Protein AF-A0A962C6Z3-F1 (afdb_monome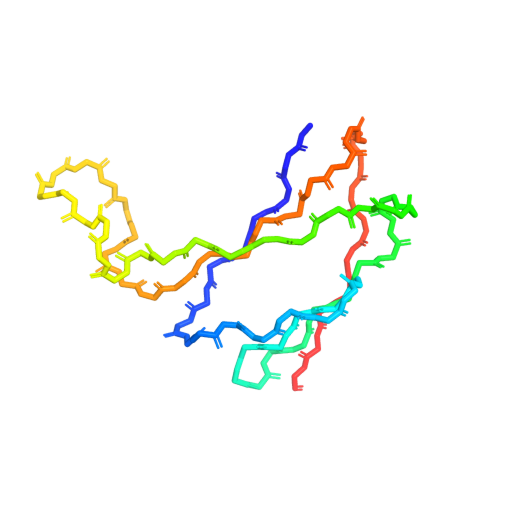r)

Secondary structure (DSSP, 8-state):
--EEEEESSPPEEETTEEEETTEEEEEEESTTPEEEEEESTTT--TTT-S--SSEEEEEESS-S--EEEEE-

pLDDT: mean 86.56, std 13.19, range [54.72, 97.69]

Foldseek 3Di:
DKDKDFAQADWDDDQQWIDGPQKIKGWPPDDRWDKDKDFLCPVDDPPDDDQNHGMMIITGDPDPDTDMDIGD

Solvent-accessible surface area (backbone atoms only — not comparable to full-atom values): 4298 Å² total; per-residue (Å²): 97,73,51,74,48,80,38,83,43,78,65,52,74,58,79,53,33,38,36,35,84,67,42,38,39,36,61,71,30,51,85,82,36,46,67,48,77,45,68,24,69,84,60,61,58,94,92,77,69,98,58,76,58,27,25,33,41,40,40,38,60,87,39,93,63,75,41,70,49,79,48,112

Structure (mmCIF, N/CA/C/O backbone):
data_AF-A0A962C6Z3-F1
#
_entry.id   AF-A0A962C6Z3-F1
#
loop_
_atom_site.group_PDB
_atom_site.id
_atom_site.type_symbol
_atom_site.label_atom_id
_atom_site.label_alt_id
_atom_site.label_comp_id
_atom_site.label_asym_id
_atom_site.label_entity_id
_atom_site.label_seq_id
_atom_site.pdbx_PDB_ins_code
_atom_site.Cartn_x
_atom_site.Cartn_y
_atom_site.Cartn_z
_atom_site.occupancy
_atom_site.B_iso_or_equiv
_atom_site.auth_seq_id
_atom_site.auth_comp_id
_atom_site.auth_asym_id
_atom_site.auth_atom_id
_atom_site.pdbx_PDB_model_num
ATOM 1 N N . ALA A 1 1 ? 2.869 12.016 9.847 1.00 83.75 1 ALA A N 1
ATOM 2 C CA . ALA A 1 1 ? 3.798 10.906 9.544 1.00 83.75 1 ALA A CA 1
ATOM 3 C C . ALA A 1 1 ? 3.346 10.191 8.270 1.00 83.75 1 ALA A C 1
ATOM 5 O O . ALA A 1 1 ? 2.192 10.369 7.887 1.00 83.75 1 ALA A O 1
ATOM 6 N N . VAL A 1 2 ? 4.217 9.410 7.627 1.00 89.19 2 VAL A N 1
ATOM 7 C CA . VAL A 1 2 ? 3.890 8.545 6.476 1.00 89.19 2 VAL A CA 1
ATOM 8 C C . VAL A 1 2 ? 4.475 7.165 6.763 1.00 89.19 2 VAL A C 1
ATOM 10 O O . VAL A 1 2 ? 5.614 7.081 7.220 1.00 89.19 2 VAL A O 1
ATOM 13 N N . PHE A 1 3 ? 3.704 6.104 6.537 1.00 91.19 3 PHE A N 1
ATOM 14 C CA . PHE A 1 3 ? 4.213 4.732 6.576 1.00 91.19 3 PHE A CA 1
ATOM 15 C C . PHE A 1 3 ? 4.568 4.297 5.154 1.00 91.19 3 PHE A C 1
ATOM 17 O O . PHE A 1 3 ? 3.782 4.518 4.235 1.00 91.19 3 PHE A O 1
ATOM 24 N N . GLN A 1 4 ? 5.753 3.716 4.970 1.00 93.06 4 GLN A N 1
ATOM 25 C CA . GLN A 1 4 ? 6.309 3.437 3.646 1.00 93.06 4 GLN A CA 1
ATOM 26 C C . GLN A 1 4 ? 6.787 1.992 3.551 1.00 93.06 4 GLN A C 1
ATOM 28 O O . GLN A 1 4 ? 7.447 1.496 4.464 1.00 93.06 4 GLN A O 1
ATOM 33 N N . VAL A 1 5 ? 6.485 1.334 2.432 1.00 92.12 5 VAL A N 1
ATOM 34 C CA . VAL A 1 5 ? 6.929 -0.036 2.140 1.00 92.12 5 VAL A CA 1
ATOM 35 C C . VAL A 1 5 ? 7.477 -0.099 0.728 1.00 92.12 5 VAL A C 1
ATOM 37 O O . VAL A 1 5 ? 6.780 0.249 -0.221 1.00 92.12 5 VAL A O 1
ATOM 40 N N . ASN A 1 6 ? 8.704 -0.586 0.579 1.00 92.06 6 ASN A N 1
ATOM 41 C CA . ASN A 1 6 ? 9.282 -0.845 -0.733 1.00 92.06 6 ASN A CA 1
ATOM 42 C C . ASN A 1 6 ? 8.941 -2.267 -1.195 1.00 92.06 6 ASN A C 1
ATOM 44 O O . ASN A 1 6 ? 9.045 -3.218 -0.420 1.00 92.06 6 ASN A O 1
ATOM 48 N N . VAL A 1 7 ? 8.551 -2.414 -2.459 1.00 91.38 7 VAL A N 1
ATOM 49 C CA . VAL A 1 7 ? 8.117 -3.673 -3.071 1.00 91.38 7 VAL A CA 1
ATOM 50 C C . VAL A 1 7 ? 8.770 -3.857 -4.449 1.00 91.38 7 VAL A C 1
ATOM 52 O O . VAL A 1 7 ? 8.993 -2.879 -5.162 1.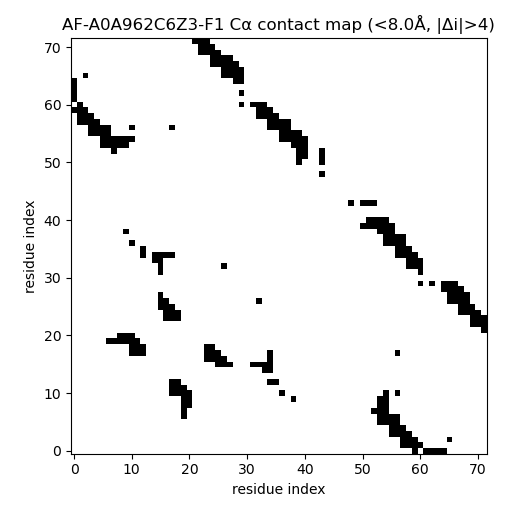00 91.38 7 VAL A O 1
ATOM 55 N N . PRO A 1 8 ? 9.097 -5.095 -4.862 1.00 90.19 8 PRO A N 1
ATOM 56 C CA . PRO A 1 8 ? 9.846 -5.333 -6.101 1.00 90.19 8 PRO A CA 1
ATOM 57 C C . PRO A 1 8 ? 8.990 -5.235 -7.372 1.00 90.19 8 PRO A C 1
ATOM 59 O O . PRO A 1 8 ? 9.529 -5.116 -8.467 1.00 90.19 8 PRO A O 1
ATOM 62 N N . VAL A 1 9 ? 7.663 -5.300 -7.244 1.00 92.06 9 VAL A N 1
ATOM 63 C CA . VAL A 1 9 ? 6.713 -5.325 -8.365 1.00 92.06 9 VAL A CA 1
ATOM 64 C C . VAL A 1 9 ? 5.650 -4.249 -8.198 1.00 92.06 9 VAL A C 1
ATOM 66 O O . VAL A 1 9 ? 5.388 -3.807 -7.080 1.00 92.06 9 VAL A O 1
ATOM 69 N N . GLN A 1 10 ? 5.028 -3.845 -9.306 1.00 94.25 10 GLN A N 1
ATOM 70 C CA . GLN A 1 10 ? 4.015 -2.794 -9.301 1.00 94.25 10 GLN A CA 1
ATOM 71 C C . GLN A 1 10 ? 2.830 -3.168 -8.395 1.00 94.25 10 GLN A C 1
ATOM 73 O O . GLN A 1 10 ? 2.216 -4.217 -8.611 1.00 94.25 10 GLN A O 1
ATOM 78 N N . PRO A 1 11 ? 2.484 -2.328 -7.404 1.00 96.00 11 PRO A N 1
ATOM 79 C CA . PRO A 1 11 ? 1.323 -2.562 -6.567 1.00 96.00 11 PRO A CA 1
ATOM 80 C C . PRO A 1 11 ? 0.024 -2.207 -7.299 1.00 96.00 11 PRO A C 1
ATOM 82 O O . PRO A 1 11 ? -0.071 -1.180 -7.974 1.00 96.00 11 PRO A O 1
ATOM 85 N N . VAL A 1 12 ? -1.011 -3.015 -7.091 1.00 97.50 12 VAL A N 1
ATOM 86 C CA . VAL A 1 12 ? -2.401 -2.679 -7.417 1.00 97.50 12 VAL A CA 1
ATOM 87 C C . VAL A 1 12 ? -3.067 -2.164 -6.147 1.00 97.50 12 VAL A C 1
ATOM 89 O O . VAL A 1 12 ? -3.133 -2.883 -5.151 1.00 97.50 12 VAL A O 1
ATOM 92 N N . ILE A 1 13 ? -3.546 -0.920 -6.172 1.00 96.75 13 ILE A N 1
ATOM 93 C CA . ILE A 1 13 ? -4.197 -0.266 -5.029 1.00 96.75 13 ILE A CA 1
ATOM 94 C C . ILE A 1 13 ? -5.710 -0.257 -5.250 1.00 96.75 13 ILE A C 1
ATOM 96 O O . ILE A 1 13 ? -6.181 0.174 -6.302 1.00 96.75 13 ILE A O 1
ATOM 100 N N . ASN A 1 14 ? -6.465 -0.699 -4.245 1.00 95.69 14 ASN A N 1
ATOM 101 C CA . ASN A 1 14 ? -7.922 -0.639 -4.231 1.00 95.69 14 ASN A CA 1
ATOM 102 C C . ASN A 1 14 ? -8.418 -0.204 -2.845 1.00 95.69 14 ASN A C 1
ATOM 104 O O . ASN A 1 14 ? -8.393 -0.978 -1.888 1.00 95.69 14 ASN A O 1
ATOM 108 N N . GLY A 1 15 ? -8.861 1.049 -2.731 1.00 94.00 15 GLY A N 1
ATOM 109 C CA . GLY A 1 15 ? -9.316 1.614 -1.461 1.00 94.00 15 GLY A CA 1
ATOM 110 C C . GLY A 1 15 ? -8.204 1.632 -0.409 1.00 94.00 15 GLY A C 1
ATOM 111 O O . GLY A 1 15 ? -7.198 2.315 -0.584 1.00 94.00 15 GLY A O 1
ATOM 112 N N . ASN A 1 16 ? -8.400 0.891 0.686 1.00 94.69 16 ASN A N 1
ATOM 113 C CA . ASN A 1 16 ? -7.450 0.765 1.796 1.00 94.69 16 ASN A CA 1
ATOM 114 C C . ASN A 1 16 ? -6.543 -0.479 1.698 1.00 94.69 16 ASN A C 1
ATOM 116 O O . ASN A 1 16 ? -5.873 -0.820 2.677 1.00 94.69 16 ASN A O 1
ATOM 120 N N . GLU A 1 17 ? -6.521 -1.155 0.548 1.00 96.38 17 GLU A N 1
ATOM 121 C CA . GLU A 1 17 ? -5.667 -2.314 0.289 1.00 96.38 17 GLU A CA 1
ATOM 122 C C . GLU A 1 17 ? -4.689 -2.066 -0.864 1.00 96.38 17 GLU A C 1
ATOM 124 O O . GLU A 1 17 ? -4.995 -1.365 -1.832 1.00 96.38 17 GLU A O 1
ATOM 129 N N . ALA A 1 18 ? -3.511 -2.682 -0.770 1.00 97.44 18 ALA A N 1
ATOM 130 C CA . ALA A 1 18 ? -2.520 -2.737 -1.837 1.00 97.44 18 ALA A CA 1
ATOM 131 C C . ALA A 1 18 ? -1.977 -4.165 -1.986 1.00 97.44 18 ALA A C 1
ATOM 133 O O . ALA A 1 18 ? -1.657 -4.819 -0.993 1.00 97.44 18 ALA A O 1
ATOM 134 N N . ILE A 1 19 ? -1.857 -4.643 -3.224 1.00 97.69 19 ILE A N 1
ATOM 135 C CA . ILE A 1 19 ? -1.310 -5.968 -3.546 1.00 9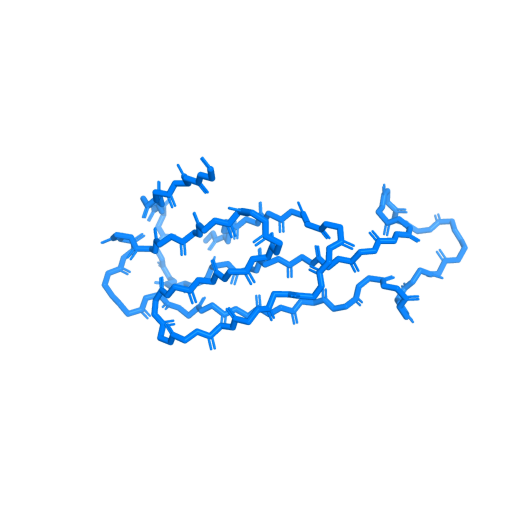7.69 19 ILE A CA 1
ATOM 136 C C . ILE A 1 19 ? -0.081 -5.794 -4.431 1.00 97.69 19 ILE A C 1
ATOM 138 O O . ILE A 1 19 ? -0.183 -5.189 -5.493 1.00 97.69 19 ILE A O 1
ATOM 142 N N . ALA A 1 20 ? 1.061 -6.346 -4.020 1.00 95.94 20 ALA A N 1
ATOM 143 C CA . ALA A 1 20 ? 2.311 -6.343 -4.776 1.00 95.94 20 ALA A CA 1
ATOM 144 C C . ALA A 1 20 ? 2.920 -7.754 -4.797 1.00 95.94 20 ALA A C 1
ATOM 146 O O . ALA A 1 20 ? 3.594 -8.180 -3.857 1.00 95.94 20 ALA A O 1
ATOM 147 N N . GLY A 1 21 ? 2.684 -8.497 -5.880 1.00 94.38 21 GLY A N 1
ATOM 148 C CA . GLY A 1 21 ? 3.095 -9.900 -5.966 1.00 94.38 21 GLY A CA 1
ATOM 149 C C . GLY A 1 21 ? 2.333 -10.743 -4.943 1.00 94.38 21 GLY A C 1
ATOM 150 O O . GLY A 1 21 ? 1.107 -10.733 -4.948 1.00 94.38 21 GLY A O 1
ATOM 151 N N . ALA A 1 22 ? 3.054 -11.447 -4.066 1.00 94.88 22 ALA A N 1
ATOM 152 C CA . ALA A 1 22 ? 2.450 -12.192 -2.958 1.00 94.88 22 ALA A CA 1
ATOM 153 C C . ALA A 1 22 ? 2.084 -11.299 -1.759 1.00 94.88 22 ALA A C 1
ATOM 155 O O . ALA A 1 22 ? 1.258 -11.685 -0.942 1.00 94.88 22 ALA A O 1
ATOM 156 N N . LEU A 1 23 ? 2.667 -10.099 -1.644 1.00 95.94 23 LEU A N 1
ATOM 157 C CA . LEU A 1 23 ? 2.380 -9.213 -0.522 1.00 95.94 23 LEU A CA 1
ATOM 158 C C . LEU A 1 23 ? 0.985 -8.602 -0.672 1.00 95.94 23 LEU A C 1
ATOM 160 O O . LEU A 1 23 ? 0.713 -7.891 -1.641 1.00 95.94 23 LEU A O 1
ATOM 164 N N . ARG A 1 24 ? 0.146 -8.786 0.344 1.00 97.25 24 ARG A N 1
ATOM 165 C CA . ARG A 1 24 ? -1.087 -8.030 0.556 1.00 97.25 24 ARG A CA 1
ATOM 166 C C . ARG A 1 24 ? -0.945 -7.144 1.789 1.00 97.25 24 ARG A C 1
ATOM 168 O O . ARG A 1 24 ? -0.658 -7.625 2.884 1.00 97.25 24 ARG A O 1
ATOM 175 N N . LEU A 1 25 ? -1.180 -5.851 1.593 1.00 97.00 25 LEU A N 1
ATOM 176 C CA . LEU A 1 25 ? -1.199 -4.817 2.620 1.00 97.00 25 LEU A CA 1
ATOM 177 C C . LEU A 1 25 ? -2.629 -4.308 2.795 1.00 97.00 25 LEU A C 1
ATOM 179 O O . LEU A 1 25 ? -3.276 -3.943 1.814 1.00 97.00 25 LEU A O 1
ATOM 183 N N . ARG A 1 26 ? -3.101 -4.223 4.042 1.00 97.00 26 ARG A N 1
ATOM 184 C CA . ARG A 1 26 ? -4.381 -3.592 4.396 1.00 97.00 26 ARG A CA 1
ATOM 185 C C . ARG A 1 26 ? -4.181 -2.545 5.481 1.00 97.00 26 ARG A C 1
ATOM 187 O O . ARG A 1 26 ? -3.593 -2.830 6.523 1.00 97.00 26 ARG A O 1
ATOM 194 N N . VAL A 1 27 ? -4.698 -1.338 5.263 1.00 95.75 27 VAL A N 1
ATOM 195 C CA . VAL A 1 27 ? -4.670 -0.275 6.274 1.00 95.75 27 VAL A CA 1
ATOM 196 C C . VAL A 1 27 ? -5.870 -0.426 7.206 1.00 95.75 27 VAL A C 1
ATOM 198 O O . VAL A 1 27 ? -7.021 -0.378 6.768 1.00 95.75 27 VAL A O 1
ATOM 201 N N . LEU A 1 28 ? -5.584 -0.608 8.496 1.00 95.50 28 LEU A N 1
ATOM 202 C CA . LEU A 1 28 ? -6.573 -0.735 9.569 1.00 95.50 28 LEU A CA 1
ATOM 203 C C . LEU A 1 28 ? -6.834 0.609 10.263 1.00 95.50 28 LEU A C 1
ATOM 205 O O . LEU A 1 28 ? -7.958 0.873 10.683 1.00 95.50 28 LEU A O 1
ATOM 209 N N . ALA A 1 29 ? -5.809 1.461 10.386 1.00 93.94 29 ALA A N 1
ATOM 210 C CA . ALA A 1 29 ? -5.930 2.813 10.930 1.00 93.94 29 ALA A CA 1
ATOM 211 C C . ALA A 1 29 ? -4.854 3.765 10.357 1.00 93.94 29 ALA A C 1
ATOM 213 O O . ALA A 1 29 ? -3.736 3.309 10.097 1.00 93.94 29 ALA A O 1
ATOM 214 N N . PRO A 1 30 ? -5.146 5.075 10.223 1.00 91.88 30 PRO A N 1
ATOM 215 C CA . PRO A 1 30 ? -6.447 5.707 10.467 1.00 91.88 30 PRO A CA 1
ATOM 216 C C . PRO A 1 30 ? -7.493 5.305 9.414 1.00 91.88 30 PRO A C 1
ATOM 218 O O . PRO A 1 30 ? -7.155 4.972 8.277 1.00 91.88 30 PRO A O 1
ATOM 221 N N . ALA A 1 31 ? -8.774 5.341 9.792 1.00 86.38 31 ALA A N 1
ATOM 222 C CA . ALA A 1 31 ? -9.857 5.197 8.824 1.00 86.38 31 ALA A CA 1
ATOM 223 C C . ALA A 1 31 ? -9.786 6.370 7.830 1.00 86.38 31 ALA A C 1
ATOM 225 O O . ALA A 1 31 ? -9.735 7.526 8.245 1.00 86.38 31 ALA A O 1
ATOM 226 N N . GLY A 1 32 ? -9.735 6.074 6.530 1.00 85.56 32 GLY A N 1
ATOM 227 C CA . GLY A 1 32 ? -9.564 7.090 5.485 1.00 85.56 32 GLY A CA 1
ATOM 228 C C . GLY A 1 32 ? -8.111 7.439 5.147 1.00 85.56 32 GLY A C 1
ATOM 229 O O . GLY A 1 32 ? -7.875 8.438 4.473 1.00 85.56 32 GLY A O 1
ATOM 230 N N . ALA A 1 33 ? -7.136 6.635 5.584 1.00 92.00 33 ALA A N 1
ATOM 231 C CA . ALA A 1 33 ? -5.781 6.736 5.054 1.00 92.00 33 ALA A CA 1
ATOM 232 C C . ALA A 1 33 ? -5.772 6.574 3.521 1.00 92.00 33 ALA A C 1
ATOM 234 O O . ALA A 1 33 ? -6.441 5.700 2.968 1.00 92.00 33 ALA A O 1
ATOM 235 N N . SER A 1 34 ? -4.976 7.400 2.852 1.00 94.06 34 SER A N 1
ATOM 236 C CA . SER A 1 34 ? -4.715 7.339 1.422 1.00 94.06 34 SER A CA 1
ATOM 237 C C . SER A 1 34 ? -3.507 6.451 1.144 1.00 94.06 34 SER A C 1
ATOM 239 O O . SER A 1 34 ? -2.440 6.637 1.738 1.00 94.06 34 SER A O 1
ATOM 241 N N . LEU A 1 35 ? -3.674 5.534 0.194 1.00 95.75 35 LEU A N 1
ATOM 242 C CA . LEU A 1 35 ? -2.612 4.716 -0.381 1.00 95.75 35 LEU A CA 1
ATOM 243 C C . LEU A 1 35 ? -2.168 5.308 -1.717 1.00 95.75 35 LEU A C 1
ATOM 245 O O . LEU A 1 35 ? -2.994 5.676 -2.550 1.00 95.75 35 LEU A O 1
ATOM 249 N N . SER A 1 36 ? -0.861 5.370 -1.935 1.00 95.69 36 SER A N 1
ATOM 250 C CA . SER A 1 36 ? -0.278 5.754 -3.222 1.00 95.69 36 SER A CA 1
ATOM 251 C C . SER A 1 36 ? 0.958 4.918 -3.522 1.00 95.69 36 SER A C 1
ATOM 253 O O . SER A 1 36 ? 1.557 4.346 -2.612 1.00 95.69 36 SER A O 1
ATOM 255 N N . ALA A 1 37 ? 1.316 4.824 -4.801 1.00 94.00 37 ALA A N 1
ATOM 256 C CA . ALA A 1 37 ? 2.499 4.113 -5.254 1.00 94.00 37 ALA A CA 1
ATOM 257 C C . ALA A 1 37 ? 3.448 5.073 -5.968 1.00 94.00 37 ALA A C 1
ATOM 259 O O . ALA A 1 37 ? 3.033 5.846 -6.832 1.00 94.00 37 ALA A O 1
ATOM 260 N N . LEU A 1 38 ? 4.723 4.996 -5.614 1.00 90.94 38 LEU A N 1
ATOM 261 C CA . LEU A 1 38 ? 5.809 5.690 -6.276 1.00 90.94 38 LEU A CA 1
ATOM 262 C C . LEU A 1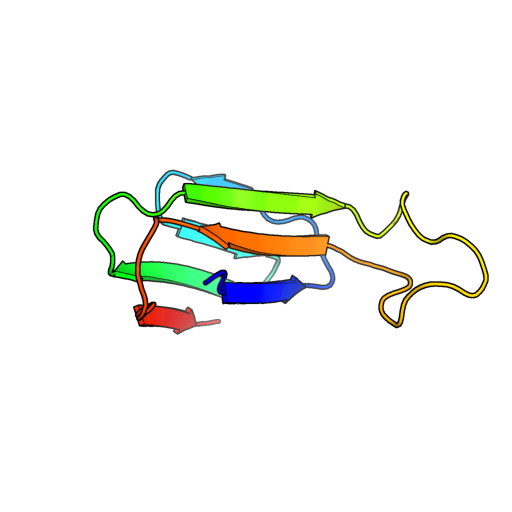 38 ? 6.611 4.679 -7.090 1.00 90.94 38 LEU A C 1
ATOM 264 O O . LEU A 1 38 ? 7.054 3.662 -6.554 1.00 90.94 38 LEU A O 1
ATOM 268 N N . ASP A 1 39 ? 6.792 4.966 -8.373 1.00 87.88 39 ASP A N 1
ATOM 269 C CA . ASP A 1 39 ? 7.666 4.188 -9.242 1.00 87.88 39 ASP A CA 1
ATOM 270 C C . ASP A 1 39 ? 9.120 4.622 -9.030 1.00 87.88 39 ASP A C 1
ATOM 272 O O . ASP A 1 39 ? 9.488 5.761 -9.327 1.00 87.88 39 ASP A O 1
ATOM 276 N N . TRP A 1 40 ? 9.938 3.712 -8.501 1.00 79.06 40 TRP A N 1
ATOM 277 C CA . TRP A 1 40 ? 11.376 3.920 -8.351 1.00 79.06 40 TRP A CA 1
ATOM 278 C C . TRP A 1 40 ? 12.166 3.473 -9.576 1.00 79.06 40 TRP A C 1
ATOM 280 O O . TRP A 1 40 ? 13.297 3.920 -9.742 1.00 79.06 40 TRP A O 1
ATOM 290 N N . THR A 1 41 ? 11.584 2.655 -10.462 1.00 69.50 41 THR A N 1
ATOM 291 C CA . THR A 1 41 ? 12.263 2.179 -11.681 1.00 69.50 41 T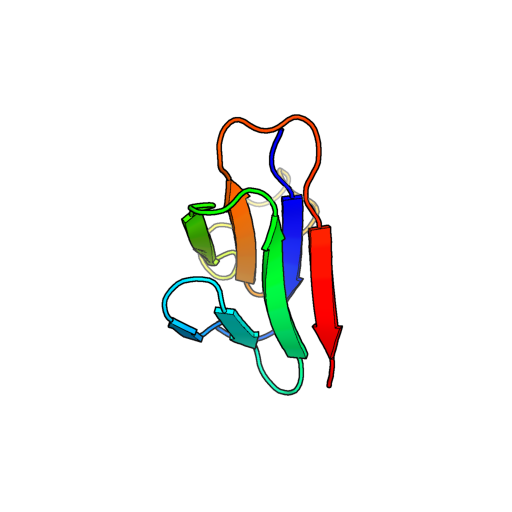HR A CA 1
ATOM 292 C C . THR A 1 41 ? 12.613 3.3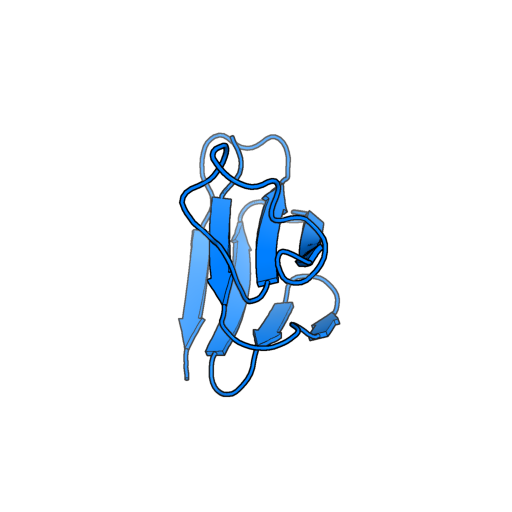15 -12.640 1.00 69.50 41 THR A C 1
ATOM 294 O O . THR A 1 41 ? 13.558 3.199 -13.414 1.00 69.50 41 THR A O 1
ATOM 297 N N . THR A 1 42 ? 11.887 4.430 -12.558 1.00 67.75 42 THR A N 1
ATOM 298 C CA . THR A 1 42 ? 12.052 5.603 -13.425 1.00 67.75 42 THR A CA 1
ATOM 299 C C . THR A 1 42 ? 12.635 6.825 -12.706 1.00 67.75 42 THR A C 1
ATOM 301 O O . THR A 1 42 ? 12.912 7.830 -13.357 1.00 67.75 42 THR A O 1
ATOM 304 N N . ARG A 1 43 ? 12.841 6.757 -11.379 1.00 62.00 43 ARG A N 1
ATOM 305 C CA . ARG A 1 43 ? 13.256 7.895 -10.529 1.00 62.00 43 ARG A CA 1
ATOM 306 C C . ARG A 1 43 ? 14.683 7.824 -9.985 1.00 62.00 43 ARG A C 1
ATOM 308 O O . ARG A 1 43 ? 15.085 8.721 -9.254 1.00 62.00 43 ARG A O 1
ATOM 315 N N . SER A 1 44 ? 15.455 6.792 -10.320 1.00 55.97 44 SER A N 1
ATOM 316 C CA . SER A 1 44 ? 16.835 6.666 -9.842 1.00 55.97 44 SER A CA 1
ATOM 317 C C . SER A 1 44 ? 17.750 7.704 -10.510 1.00 55.97 44 SER A C 1
ATOM 319 O O . SER A 1 44 ? 18.280 7.469 -11.595 1.00 55.97 44 SER A O 1
ATOM 321 N N . GLU A 1 45 ? 17.959 8.854 -9.866 1.00 56.75 45 GLU A N 1
ATOM 322 C CA . GLU A 1 45 ? 19.094 9.720 -10.192 1.00 56.75 45 GLU A CA 1
ATOM 323 C C . GLU A 1 45 ? 20.390 9.060 -9.682 1.00 56.75 45 GLU A C 1
ATOM 325 O O . GLU A 1 45 ? 20.456 8.653 -8.514 1.00 56.75 45 GLU A O 1
ATOM 330 N N . PRO A 1 46 ? 21.440 8.929 -10.516 1.00 55.31 46 PRO A N 1
ATOM 331 C CA . PRO A 1 46 ? 22.715 8.376 -10.074 1.00 55.31 46 PRO A CA 1
ATOM 332 C C . PRO A 1 46 ? 23.287 9.176 -8.890 1.00 55.31 46 PRO A C 1
ATOM 334 O O . PRO A 1 46 ? 23.699 10.321 -9.052 1.00 55.31 46 PRO A O 1
ATOM 337 N N . GLY A 1 47 ? 23.343 8.557 -7.704 1.00 58.88 47 GLY A N 1
ATOM 338 C CA . GLY A 1 47 ? 24.022 9.099 -6.518 1.00 58.88 47 GLY A CA 1
ATOM 339 C C . GLY A 1 47 ? 23.137 9.724 -5.430 1.00 58.88 47 GLY A C 1
ATOM 340 O O . GLY A 1 47 ? 23.690 10.201 -4.442 1.00 58.88 47 GLY A O 1
ATOM 341 N N . GLY A 1 48 ? 21.805 9.714 -5.573 1.00 57.25 48 GLY A N 1
ATOM 342 C CA . GLY A 1 48 ? 20.893 10.363 -4.619 1.00 57.25 48 GLY A CA 1
ATOM 343 C C . GLY A 1 48 ? 20.204 9.445 -3.603 1.00 57.25 48 GLY A C 1
ATOM 344 O O . GLY A 1 48 ? 20.030 9.845 -2.454 1.00 57.25 48 GLY A O 1
ATOM 345 N N . GLU A 1 49 ? 19.796 8.227 -3.983 1.00 57.34 49 GLU A N 1
ATOM 346 C CA . GLU A 1 49 ? 18.844 7.446 -3.174 1.00 57.34 49 GLU A CA 1
ATOM 347 C C . GLU A 1 49 ? 19.168 5.943 -3.117 1.00 57.34 49 GLU A C 1
ATOM 349 O O . GLU A 1 49 ? 19.690 5.340 -4.052 1.00 57.34 49 GLU A O 1
ATOM 354 N N . THR A 1 50 ? 18.875 5.321 -1.972 1.00 54.72 50 THR A N 1
ATOM 355 C CA . THR A 1 50 ? 19.230 3.932 -1.619 1.00 54.72 50 THR A CA 1
ATOM 356 C C . THR A 1 50 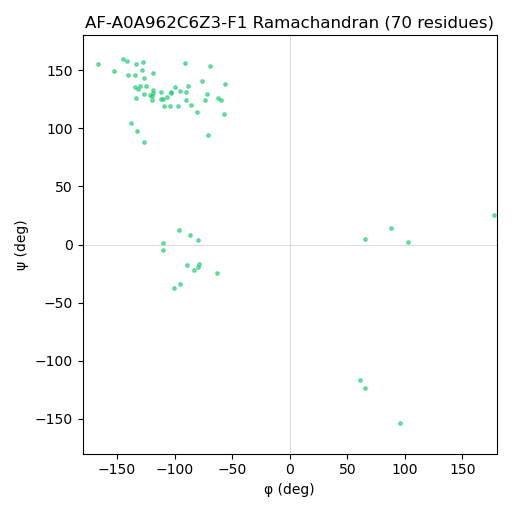? 18.314 2.865 -2.233 1.00 54.72 50 THR A C 1
ATOM 358 O O . THR A 1 50 ? 18.499 1.680 -1.954 1.00 54.72 50 THR A O 1
ATOM 361 N N . PHE A 1 51 ? 17.348 3.243 -3.079 1.00 57.72 51 PHE A N 1
ATOM 362 C CA . PHE A 1 51 ? 16.391 2.319 -3.699 1.00 57.72 51 PHE A CA 1
ATOM 363 C C . PHE A 1 51 ? 16.368 2.473 -5.231 1.00 57.72 51 PHE A C 1
ATOM 365 O O . PHE A 1 51 ? 15.600 3.242 -5.796 1.00 57.72 51 PHE A O 1
ATOM 372 N N . ASN A 1 52 ? 17.242 1.723 -5.909 1.00 60.62 52 ASN A N 1
ATOM 373 C CA . ASN A 1 52 ? 17.492 1.832 -7.357 1.00 60.62 52 ASN A CA 1
ATOM 374 C C . ASN A 1 52 ? 16.545 0.995 -8.242 1.00 60.62 52 ASN A C 1
ATOM 376 O O . ASN A 1 52 ? 16.806 0.816 -9.429 1.00 60.62 52 ASN A O 1
ATOM 380 N N . SER A 1 53 ? 15.501 0.381 -7.676 1.00 70.19 53 SER A N 1
ATOM 381 C CA . SER A 1 53 ? 14.545 -0.426 -8.446 1.00 70.19 53 SER A CA 1
ATOM 382 C C . SER A 1 53 ? 13.286 -0.743 -7.640 1.00 70.19 53 SER A C 1
ATOM 384 O O . SER A 1 53 ? 13.322 -0.790 -6.411 1.00 70.19 53 SER A O 1
ATOM 386 N N . GLY A 1 54 ? 12.184 -1.006 -8.341 1.00 86.81 54 GLY A N 1
ATOM 387 C CA . GLY A 1 54 ? 10.912 -1.413 -7.749 1.00 86.81 54 GLY A CA 1
ATOM 388 C C . GLY A 1 54 ? 9.952 -0.247 -7.525 1.00 86.81 54 GLY A C 1
ATOM 389 O O . GLY A 1 54 ? 9.971 0.751 -8.240 1.00 86.81 54 GLY A O 1
ATOM 390 N N . TRP A 1 55 ? 9.075 -0.408 -6.544 1.00 91.44 55 TRP A N 1
ATOM 391 C CA . TRP A 1 55 ? 7.994 0.518 -6.231 1.00 91.44 55 TRP A CA 1
ATOM 392 C C . TRP A 1 55 ? 7.958 0.780 -4.730 1.00 91.44 55 TRP A C 1
ATOM 394 O O . TRP A 1 55 ? 8.390 -0.052 -3.934 1.00 91.44 55 TRP A O 1
ATOM 404 N N . ARG A 1 56 ? 7.414 1.921 -4.320 1.00 92.62 56 ARG A N 1
ATOM 405 C CA . ARG A 1 56 ? 7.152 2.229 -2.911 1.00 92.62 56 ARG A CA 1
ATOM 406 C C . ARG A 1 56 ? 5.678 2.507 -2.711 1.00 92.62 56 ARG A C 1
ATOM 408 O O . ARG A 1 56 ? 5.111 3.330 -3.416 1.00 92.62 56 ARG A O 1
ATOM 415 N N . ILE A 1 57 ? 5.070 1.835 -1.746 1.00 94.69 57 ILE A N 1
ATOM 416 C CA . ILE A 1 57 ? 3.720 2.121 -1.276 1.00 94.69 57 ILE A CA 1
ATOM 417 C C . ILE A 1 57 ? 3.837 3.128 -0.133 1.00 94.69 57 ILE A C 1
ATOM 419 O O . ILE A 1 57 ? 4.526 2.860 0.851 1.00 94.69 57 ILE A O 1
ATOM 423 N N . ASP A 1 58 ? 3.145 4.256 -0.256 1.00 95.00 58 ASP A N 1
ATOM 424 C CA . ASP A 1 58 ? 3.053 5.296 0.765 1.00 95.00 58 ASP A CA 1
ATOM 425 C C . ASP A 1 58 ? 1.632 5.316 1.355 1.00 95.00 58 ASP A C 1
ATOM 427 O O . ASP A 1 58 ? 0.647 5.464 0.625 1.00 95.00 58 ASP A O 1
ATOM 431 N N . VAL A 1 59 ? 1.530 5.194 2.684 1.00 94.62 59 VAL A N 1
ATOM 432 C CA . VAL A 1 59 ? 0.296 5.372 3.463 1.00 94.62 59 VAL A CA 1
ATOM 433 C C . VAL A 1 59 ? 0.349 6.721 4.170 1.00 94.62 59 VAL A C 1
ATOM 435 O O . VAL A 1 59 ? 1.213 6.965 5.020 1.00 94.62 59 VAL A O 1
ATOM 438 N N . SER A 1 60 ? -0.603 7.593 3.851 1.00 93.50 60 SER A N 1
ATOM 439 C CA . SER A 1 60 ? -0.734 8.925 4.447 1.00 93.50 60 SER A CA 1
ATOM 440 C C . SER A 1 60 ? -2.153 9.154 4.965 1.00 93.50 60 SER A C 1
ATOM 442 O O . SER A 1 60 ? -3.104 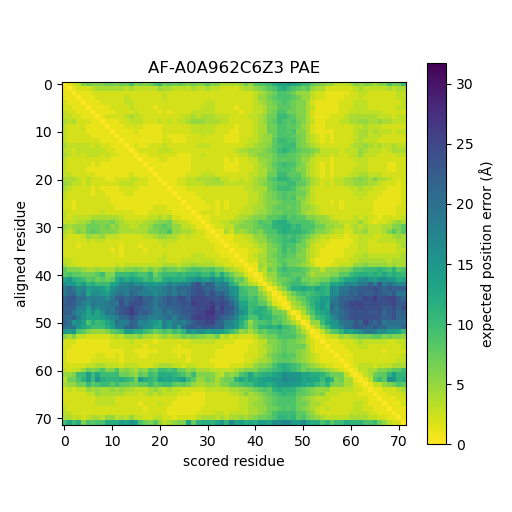8.579 4.454 1.00 93.50 60 SER A O 1
ATOM 444 N N . GLY A 1 61 ? -2.329 9.965 6.005 1.00 87.62 61 GLY A N 1
ATOM 445 C CA . GLY A 1 61 ? -3.668 10.185 6.569 1.00 87.62 61 GLY A CA 1
ATOM 446 C C . GLY A 1 61 ? -3.715 11.095 7.788 1.00 87.62 61 GLY A C 1
ATOM 447 O O . GLY A 1 61 ? -4.588 10.935 8.630 1.00 87.62 61 GLY A O 1
ATOM 448 N N . GLY A 1 62 ? -2.737 11.996 7.942 1.00 80.00 62 GLY A N 1
ATOM 449 C CA . GLY A 1 62 ? -2.715 12.982 9.033 1.00 80.00 62 GLY A CA 1
ATOM 450 C C . GLY A 1 62 ? -2.563 12.414 10.455 1.00 80.00 62 GLY A C 1
ATOM 451 O O . GLY A 1 62 ? -2.604 13.184 11.407 1.00 80.00 62 GLY A O 1
ATOM 452 N N . SER A 1 63 ? -2.361 11.102 10.614 1.00 80.12 63 SER A N 1
ATOM 453 C CA . SER A 1 63 ? -2.218 10.438 11.916 1.00 80.12 63 SER A CA 1
ATOM 454 C C . SER A 1 63 ? -0.757 10.359 12.379 1.00 80.12 63 SER A C 1
ATOM 456 O O . SER A 1 63 ? 0.188 10.395 11.575 1.00 80.12 63 SER A O 1
ATOM 458 N N . SER A 1 64 ? -0.579 10.245 13.696 1.00 84.50 64 SER A N 1
ATOM 459 C CA . SER A 1 64 ? 0.687 9.908 14.354 1.00 84.50 64 SER A CA 1
ATOM 460 C C . SER A 1 64 ? 0.951 8.398 14.391 1.00 84.50 64 SER A C 1
ATOM 462 O O . SER A 1 64 ? 2.106 7.994 14.484 1.00 84.50 64 SER A O 1
ATOM 464 N N . GLU A 1 65 ? -0.094 7.576 14.274 1.00 89.19 65 GLU A N 1
ATOM 465 C CA . GLU A 1 65 ? -0.030 6.112 14.299 1.00 89.19 65 GLU A CA 1
ATOM 466 C C . GLU A 1 65 ? -0.674 5.523 13.035 1.00 89.19 65 GLU A C 1
ATOM 468 O O . GLU A 1 65 ? -1.759 5.948 12.624 1.00 89.19 65 GLU A O 1
ATOM 473 N N . TYR A 1 66 ? -0.016 4.518 12.452 1.00 91.19 66 TYR A N 1
ATOM 474 C CA . TYR A 1 66 ? -0.549 3.695 11.369 1.00 91.19 66 TYR A CA 1
ATOM 475 C C . TYR A 1 66 ? -0.596 2.241 11.822 1.00 91.19 66 TYR A C 1
ATOM 477 O O . TYR A 1 66 ? 0.419 1.692 12.251 1.00 91.19 66 TYR A O 1
ATOM 485 N N . ARG A 1 67 ? -1.762 1.607 11.686 1.00 94.69 67 ARG A N 1
ATOM 486 C CA . ARG A 1 67 ? -1.899 0.157 11.854 1.00 94.69 67 ARG A CA 1
ATOM 487 C C . ARG A 1 67 ? -2.153 -0.467 10.501 1.00 94.69 67 ARG A C 1
ATOM 489 O O . ARG A 1 67 ? -3.144 -0.150 9.842 1.00 94.69 67 ARG A O 1
ATOM 496 N N . VAL A 1 68 ? -1.245 -1.348 10.110 1.00 94.31 68 VAL A N 1
ATOM 497 C CA . VAL A 1 68 ? -1.279 -2.066 8.842 1.00 94.31 68 VAL A CA 1
ATOM 498 C C . VAL A 1 68 ? -1.181 -3.559 9.101 1.00 94.31 68 VAL A C 1
ATOM 500 O O . VAL A 1 68 ? -0.471 -4.003 10.000 1.00 94.31 68 VAL A O 1
ATOM 503 N N . GLU A 1 69 ? -1.905 -4.324 8.304 1.00 96.38 69 GLU A N 1
ATOM 504 C CA . GLU A 1 69 ? -1.793 -5.773 8.236 1.00 96.38 69 GLU A CA 1
ATOM 505 C C . GLU A 1 69 ? -1.002 -6.132 6.979 1.00 96.38 69 GLU A C 1
ATOM 507 O O . GLU A 1 69 ? -1.291 -5.617 5.896 1.00 96.38 69 GLU A O 1
ATOM 512 N N . LEU A 1 70 ? 0.001 -6.996 7.138 1.00 95.88 70 LEU A N 1
ATOM 513 C CA . LEU A 1 70 ? 0.814 -7.536 6.053 1.00 95.88 70 LEU A CA 1
ATOM 514 C C . LEU A 1 70 ? 0.634 -9.053 6.024 1.00 95.88 70 LEU A C 1
ATOM 516 O O . LEU A 1 7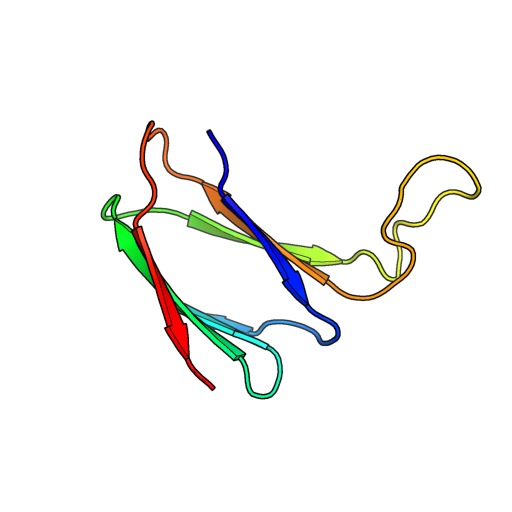0 ? 0.747 -9.711 7.057 1.00 95.88 70 LEU A O 1
ATOM 520 N N . SER A 1 71 ? 0.354 -9.599 4.846 1.00 94.81 71 SER A N 1
ATOM 521 C CA . SER A 1 71 ? 0.164 -11.037 4.621 1.00 94.81 71 SER A CA 1
ATOM 522 C C . SER A 1 71 ? 0.710 -11.442 3.252 1.00 94.81 71 SER A C 1
ATOM 524 O O . SER A 1 71 ? 0.881 -10.577 2.389 1.00 94.81 71 SER A O 1
ATOM 526 N N . GLY A 1 72 ? 1.000 -12.731 3.060 1.00 84.88 72 GLY A N 1
ATOM 527 C CA . GLY A 1 72 ? 1.468 -13.298 1.794 1.00 84.88 72 GLY A CA 1
ATOM 528 C C . GLY A 1 72 ? 1.522 -14.814 1.803 1.00 84.88 72 GLY A C 1
ATOM 529 O O . GLY A 1 72 ? 1.449 -15.389 2.914 1.00 84.88 72 GLY A O 1
#

Radius of gyration: 12.52 Å; Cα contacts (8 Å, |Δi|>4): 148; chains: 1; bounding box: 34×26×28 Å

Sequence (72 aa):
AVFQVNVPVQPVINGNEAIAGALRLRVLAPAGASLSALDWTTRSEPGGETFNSGWRIDVSGGSSEYRVELSG

Mean predicted aligned error: 5.74 Å

Nearest PDB structures (foldseek):
  8khv-assembly1_A  TM=6.347E-01  e=8.448E-01  Spirosoma fluviale
  8r73-assembly1_A  TM=5.194E-01  e=2.425E+00  Bacteroides cellulosilyticus WH2
  3saw-assembly1_A  TM=4.403E-01  e=4.224E+00  Geobacillus stearothermophilus
  8tjg-assembly1_A  TM=2.980E-01  e=3.028E+00  Mycolicibacterium smegmatis MC2 155